Pro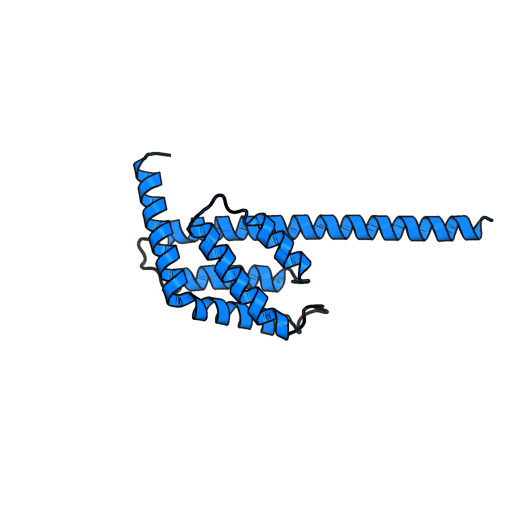tein AF-A0A957EN16-F1 (afdb_monomer)

Sequence (156 aa):
MSDLELASNDELRTHLTQLLEANRTELASRYQQVLRETLFSRRTTIRPSMLRGIAADEVNALGNFLQQPQVNASERGVQLHQTGLSEQPLLRMGQVTRQFFVTHLNNGHVAGAMEMIDTYQEGVVLGFIQSLEKAVFIEQERTRQAFERVINRDKS

Nearest PDB structures (foldseek):
  2bnl-assembly3_F  TM=6.969E-01  e=6.662E-02  Bacillus subtilis
  2bnl-assembly2_C  TM=7.339E-01  e=9.877E-02  Bacillus subtilis
  2bnl-assembly1_B  TM=7.265E-01  e=9.877E-02  Bacillus subtilis
  1v75-assembly1_A  TM=6.989E-01  e=1.394E-01  Aldabrachelys gigantea
  1cg5-assembly1_B  TM=5.024E-01  e=4.323E-01  Hemitrygon akajei

Secondary structure (DSSP, 8-state):
--HHHHHHHHHHHHHHHHHHHHTHHHHHHHHHHHHHHHTTTS-----GGGHHHHHHHHHHHHHHHHH-TTS-HHHHHHHHHHTT--HHHHHHHHHHHHHHHHHHS-GGGHHHHHHHHHHHHHHHHHHHHHHHHHHHHHHHHHHHHHHHHHHHHHT-

Foldseek 3Di:
DDPVVVVVLLVLLVVVLVLCVVCVVVLLVQLLVLVVVCPPVDPQPADNVCSSVLSNVVSVLLSVCSVPVVRQLLVLLLVCVVNRHDPRSLVVSLVSVLVSCVVRDDPVSNVVVNVSSVSSSVRSNNSNVVNVVVVVVVVVVVVVVVVVVVVVVVVD

Mean predicted aligned error: 6.07 Å

Solvent-accessible surface area (backbone atoms only — not comparable to full-atom values): 8407 Å² total; per-residue (Å²): 136,54,76,68,57,55,53,52,49,52,52,48,30,52,52,53,38,51,55,43,64,77,42,40,70,57,54,26,50,54,37,31,48,47,48,59,70,44,52,79,76,51,94,50,78,53,56,79,82,48,42,62,54,56,20,46,52,48,52,49,52,51,46,48,29,48,77,36,72,84,49,61,36,27,57,54,12,31,51,46,40,75,61,45,54,59,70,67,46,54,55,50,42,51,52,50,52,52,52,48,52,61,72,76,50,59,85,92,50,46,67,66,48,49,54,55,52,47,53,45,48,50,30,21,50,52,20,24,49,55,46,49,55,53,49,52,52,54,51,52,52,53,50,51,52,53,50,52,52,53,57,56,60,76,74,107

Radius of gyration: 19.8 Å; Cα contacts (8 Å, |Δi|>4): 120; chains: 1; bounding box: 49×34×63 Å

Structure (mmCIF, N/CA/C/O backbone):
data_AF-A0A957EN16-F1
#
_entry.id   AF-A0A957EN16-F1
#
loop_
_atom_site.group_PDB
_atom_site.id
_atom_site.type_symbol
_atom_site.label_atom_id
_atom_site.label_alt_id
_atom_site.label_comp_id
_atom_site.label_asym_id
_atom_site.label_entity_id
_atom_site.label_seq_id
_atom_site.pdbx_PDB_ins_code
_atom_site.Cartn_x
_atom_site.Cartn_y
_atom_site.Cartn_z
_atom_site.occupancy
_atom_site.B_iso_or_equiv
_atom_site.auth_seq_id
_atom_site.auth_comp_id
_atom_site.auth_asym_id
_atom_site.auth_atom_id
_atom_site.pdbx_PDB_model_num
ATOM 1 N N . MET A 1 1 ? -21.813 17.249 4.478 1.00 57.09 1 MET A N 1
ATOM 2 C CA . MET A 1 1 ? -21.346 16.502 5.657 1.00 57.09 1 MET A CA 1
ATOM 3 C C . MET A 1 1 ? -21.739 17.289 6.883 1.00 57.09 1 MET A C 1
ATOM 5 O O . MET A 1 1 ? -21.462 18.481 6.929 1.00 57.09 1 MET A O 1
ATOM 9 N N . SER A 1 2 ? -22.469 16.653 7.786 1.00 70.38 2 SER A N 1
ATOM 10 C CA . SER A 1 2 ? -22.909 17.225 9.063 1.00 70.38 2 SER A CA 1
ATOM 11 C C . SER A 1 2 ? -21.762 17.186 10.087 1.00 70.38 2 SER A C 1
ATOM 13 O O . SER A 1 2 ? -20.931 16.280 10.034 1.00 70.38 2 SER A O 1
ATOM 15 N N . ASP A 1 3 ? -21.724 18.119 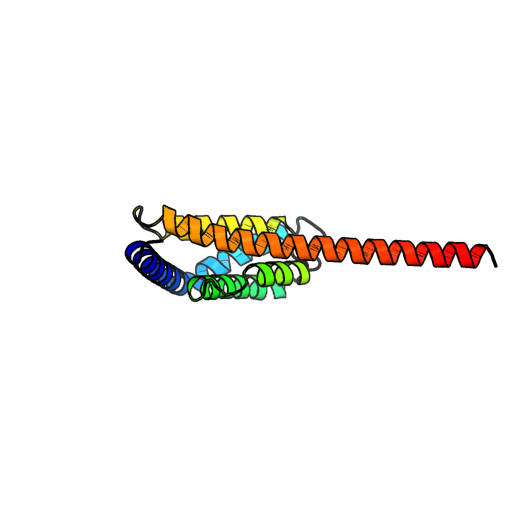11.043 1.00 59.59 3 ASP A N 1
ATOM 16 C CA . ASP A 1 3 ? -20.727 18.135 12.131 1.00 59.59 3 ASP A CA 1
ATOM 17 C C . ASP A 1 3 ? -20.720 16.826 12.953 1.00 59.59 3 ASP A C 1
ATOM 19 O O . ASP A 1 3 ? -19.685 16.418 13.477 1.00 59.59 3 ASP A O 1
ATOM 23 N N . LEU A 1 4 ? -21.854 16.112 13.003 1.00 63.25 4 LEU A N 1
ATOM 24 C CA . LEU A 1 4 ? -21.980 14.798 13.649 1.00 63.25 4 LEU A CA 1
ATOM 25 C C . LEU A 1 4 ? -21.286 13.672 12.860 1.00 63.25 4 LEU A C 1
ATOM 27 O O . LEU A 1 4 ? -20.751 12.743 13.460 1.00 63.25 4 LEU A O 1
ATOM 31 N N . GLU A 1 5 ? -21.271 13.748 11.526 1.00 63.25 5 GLU A N 1
ATOM 32 C CA . GLU A 1 5 ? -20.586 12.764 10.670 1.00 63.25 5 GLU A CA 1
ATOM 33 C C . GLU A 1 5 ? -19.064 12.941 10.730 1.00 63.25 5 GLU A C 1
ATOM 35 O O . GLU A 1 5 ? -18.317 11.964 10.693 1.00 63.25 5 GLU A O 1
ATOM 40 N N . LEU A 1 6 ? -18.596 14.188 10.853 1.00 63.03 6 LEU A N 1
ATOM 41 C CA . LEU A 1 6 ? -17.176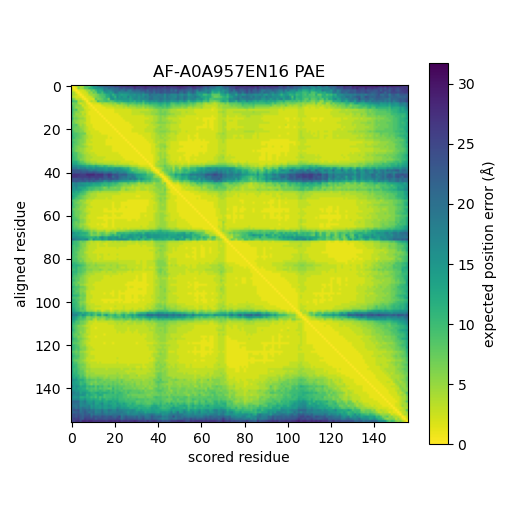 14.503 11.020 1.00 63.03 6 LEU A CA 1
ATOM 42 C C . LEU A 1 6 ? -16.645 13.986 12.364 1.00 63.03 6 LEU A C 1
ATOM 44 O O . LEU A 1 6 ? -15.632 13.291 12.384 1.00 63.03 6 LEU A O 1
ATOM 48 N N . ALA A 1 7 ? -17.370 14.234 13.460 1.00 65.88 7 ALA A N 1
ATOM 49 C CA . ALA A 1 7 ? -16.997 13.744 14.787 1.00 65.88 7 ALA A CA 1
ATOM 50 C C . ALA A 1 7 ? -16.948 12.204 14.856 1.00 65.88 7 ALA A C 1
ATOM 52 O O . ALA A 1 7 ? -15.998 11.635 15.390 1.00 65.88 7 ALA A O 1
ATOM 53 N N . SER A 1 8 ? -17.924 11.521 14.246 1.00 79.12 8 SER A N 1
ATOM 54 C CA . SER A 1 8 ? -17.950 10.053 14.191 1.00 79.12 8 SER A CA 1
ATOM 55 C C . SER A 1 8 ? -16.776 9.471 13.388 1.00 79.12 8 SER A C 1
ATOM 57 O O . SER A 1 8 ? -16.214 8.439 13.762 1.00 79.12 8 SER A O 1
ATOM 59 N N . ASN A 1 9 ? -16.354 10.152 12.318 1.00 83.25 9 ASN A N 1
ATOM 60 C CA . ASN A 1 9 ? -15.198 9.739 11.526 1.00 83.25 9 ASN A CA 1
ATOM 61 C C . ASN A 1 9 ? -13.868 9.934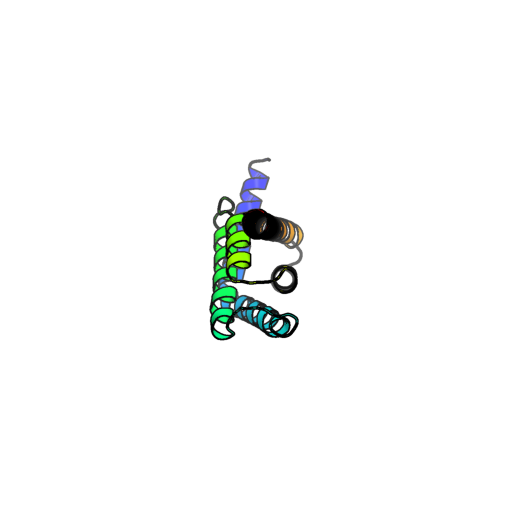 12.266 1.00 83.25 9 ASN A C 1
ATOM 63 O O . ASN A 1 9 ? -12.987 9.083 12.150 1.00 83.25 9 ASN A O 1
ATOM 67 N N . ASP A 1 10 ? -13.713 11.004 13.043 1.00 86.75 10 ASP A N 1
ATOM 68 C CA . ASP A 1 10 ? -12.499 11.237 13.836 1.00 86.75 10 ASP A CA 1
ATOM 69 C C . ASP A 1 10 ? -12.361 10.234 14.993 1.00 86.75 10 ASP A C 1
ATOM 71 O O . ASP A 1 10 ? -11.266 9.715 15.251 1.00 86.75 10 ASP A O 1
ATOM 75 N N . GLU A 1 11 ? -13.471 9.878 15.646 1.00 89.56 11 GLU A N 1
ATOM 76 C CA . GLU A 1 11 ? -13.505 8.805 16.648 1.00 89.56 11 GLU A CA 1
ATOM 77 C C . GLU A 1 11 ? -13.125 7.453 16.032 1.00 89.56 11 GLU A C 1
ATOM 79 O O . GLU A 1 11 ? -12.274 6.733 16.568 1.00 89.56 11 GLU A O 1
ATOM 84 N N . LEU A 1 12 ? -13.689 7.135 14.863 1.00 91.25 12 LEU A N 1
ATOM 85 C CA . LEU A 1 12 ? -13.367 5.914 14.135 1.00 91.25 12 LEU A CA 1
ATOM 86 C C . LEU A 1 12 ? -11.887 5.873 13.731 1.00 91.25 12 LEU A C 1
ATOM 88 O O . LEU A 1 12 ? -11.217 4.872 13.976 1.00 91.25 12 LEU A O 1
ATOM 92 N N . ARG A 1 13 ? -11.333 6.960 13.183 1.00 91.81 13 ARG A N 1
ATOM 93 C CA . ARG A 1 13 ? -9.901 7.066 12.843 1.00 91.81 13 ARG A CA 1
ATOM 94 C C . ARG A 1 13 ? -9.006 6.842 14.049 1.00 91.81 13 ARG A C 1
ATOM 96 O O . ARG A 1 13 ? -8.015 6.113 13.956 1.00 91.81 13 ARG A O 1
ATOM 103 N N . THR A 1 14 ? -9.365 7.438 15.181 1.00 93.06 14 THR A N 1
ATOM 104 C CA . THR A 1 14 ? -8.633 7.269 16.439 1.00 93.06 14 THR A CA 1
ATOM 105 C C . THR A 1 14 ? -8.646 5.805 16.870 1.00 93.06 14 THR A C 1
ATOM 107 O O . THR A 1 14 ? -7.593 5.244 17.178 1.00 93.06 14 THR A O 1
ATOM 110 N N . HIS A 1 15 ? -9.809 5.153 16.808 1.00 93.56 15 HIS A N 1
ATOM 111 C CA . HIS A 1 15 ? -9.946 3.737 17.131 1.00 93.56 15 HIS A CA 1
ATOM 112 C C . HIS A 1 15 ? -9.109 2.842 16.201 1.00 93.56 15 HIS A C 1
ATOM 114 O O . HIS A 1 15 ? -8.363 1.984 16.675 1.00 93.56 15 HIS A O 1
ATOM 120 N N . LEU A 1 16 ? -9.167 3.078 14.886 1.00 94.81 16 LEU A N 1
ATOM 121 C CA . LEU A 1 16 ? -8.385 2.329 13.897 1.00 94.81 16 LEU A CA 1
ATOM 122 C C . LEU A 1 16 ? -6.880 2.524 14.088 1.00 94.81 16 LEU A C 1
ATOM 124 O O . LEU A 1 16 ? -6.123 1.562 13.979 1.00 94.81 16 LEU A O 1
ATOM 128 N N . THR A 1 17 ? -6.450 3.742 14.418 1.00 95.19 17 THR A N 1
ATOM 129 C CA . THR A 1 17 ? -5.043 4.055 14.700 1.00 95.19 17 THR A CA 1
ATOM 130 C C . THR A 1 17 ? -4.551 3.302 15.934 1.00 95.19 17 THR A C 1
ATOM 132 O O . THR A 1 17 ? -3.496 2.675 15.892 1.00 95.19 17 THR A O 1
ATOM 135 N N . GLN A 1 18 ? -5.322 3.303 17.025 1.00 95.06 18 GLN A N 1
ATOM 136 C CA . GLN A 1 18 ? -4.969 2.569 18.246 1.00 95.06 18 GLN A CA 1
ATOM 137 C C . GLN A 1 18 ? -4.892 1.059 18.001 1.00 95.06 18 GLN A C 1
ATOM 139 O O . GLN A 1 18 ? -3.953 0.403 18.451 1.00 95.06 18 GLN A O 1
ATOM 144 N N . LEU A 1 19 ? -5.857 0.514 17.259 1.00 95.25 19 LEU A N 1
ATOM 145 C CA . LEU A 1 19 ? -5.895 -0.897 16.887 1.00 95.25 19 LEU A CA 1
ATOM 146 C C . LEU A 1 19 ? -4.700 -1.283 16.007 1.00 95.25 19 LEU A C 1
ATOM 148 O O . LEU A 1 19 ? -4.099 -2.340 16.220 1.00 95.25 19 LEU A O 1
ATOM 152 N N . LEU A 1 20 ? -4.335 -0.421 15.054 1.00 96.50 20 LEU A N 1
ATOM 153 C CA . LEU A 1 20 ? -3.162 -0.602 14.208 1.00 96.50 20 LEU A CA 1
ATOM 154 C C . LEU A 1 20 ? -1.874 -0.596 15.031 1.00 96.50 20 LEU A C 1
ATOM 156 O O . LEU A 1 20 ? -1.065 -1.501 14.867 1.00 96.50 20 LEU A O 1
ATOM 160 N N . GLU A 1 21 ? -1.686 0.375 15.927 1.00 96.44 21 GLU A N 1
ATOM 161 C CA . GLU A 1 21 ? -0.477 0.454 16.756 1.00 96.44 21 GLU A CA 1
ATOM 162 C C . GLU A 1 21 ? -0.361 -0.736 17.716 1.00 96.44 21 GLU A C 1
ATOM 164 O O . GLU A 1 21 ? 0.716 -1.322 17.844 1.00 96.44 21 GLU A O 1
ATOM 169 N N . ALA A 1 22 ? -1.471 -1.168 18.322 1.00 96.94 22 ALA A N 1
ATOM 170 C CA . ALA A 1 22 ? -1.492 -2.327 19.213 1.00 96.94 22 ALA A CA 1
ATOM 171 C C . ALA A 1 22 ? -1.100 -3.637 18.503 1.00 96.94 22 ALA A C 1
ATOM 173 O O . ALA A 1 22 ? -0.496 -4.513 19.120 1.00 96.94 22 ALA A O 1
ATOM 174 N N . ASN A 1 23 ? -1.405 -3.768 17.207 1.00 96.94 23 ASN A N 1
ATOM 175 C CA . ASN A 1 23 ? -1.168 -4.989 16.427 1.00 96.94 23 ASN A CA 1
ATOM 176 C C . ASN A 1 23 ? -0.212 -4.754 15.239 1.00 96.94 23 ASN A C 1
ATOM 178 O O . ASN A 1 23 ? -0.190 -5.507 14.262 1.00 96.94 23 ASN A O 1
ATOM 182 N N . ARG A 1 24 ? 0.625 -3.715 15.321 1.00 96.62 24 ARG A N 1
ATOM 183 C CA . ARG A 1 24 ? 1.505 -3.254 14.236 1.00 96.62 24 ARG A CA 1
ATOM 184 C C . ARG A 1 24 ? 2.434 -4.343 13.716 1.00 96.62 24 ARG A C 1
ATOM 186 O O . ARG A 1 24 ? 2.574 -4.541 12.509 1.00 96.62 24 ARG A O 1
ATOM 193 N N . THR A 1 25 ? 3.061 -5.067 14.640 1.00 97.00 25 THR A N 1
ATOM 194 C CA . THR A 1 25 ? 3.993 -6.160 14.332 1.00 97.00 25 THR A CA 1
ATOM 195 C C . THR A 1 25 ? 3.299 -7.305 13.603 1.00 97.00 25 THR A C 1
ATOM 197 O O . THR A 1 25 ? 3.897 -7.936 12.729 1.00 97.00 25 THR A O 1
ATOM 200 N N . GLU A 1 26 ? 2.035 -7.566 13.932 1.00 97.69 26 GLU A N 1
ATOM 201 C CA . GLU A 1 26 ? 1.245 -8.599 13.276 1.00 97.69 26 GLU A CA 1
ATOM 202 C C . GLU A 1 26 ? 0.974 -8.227 11.817 1.00 97.69 26 GLU A C 1
ATOM 204 O O . GLU A 1 26 ? 1.288 -9.011 10.917 1.00 97.69 26 GLU A O 1
ATOM 209 N N . LEU A 1 27 ? 0.468 -7.016 11.561 1.00 98.00 27 LEU A N 1
ATOM 210 C CA . LEU A 1 27 ? 0.192 -6.566 10.197 1.00 98.00 27 LEU A CA 1
ATOM 211 C C . LEU A 1 27 ? 1.469 -6.517 9.346 1.00 98.00 27 LEU A C 1
ATOM 213 O O . LEU A 1 27 ? 1.481 -7.025 8.224 1.00 98.00 27 LEU A O 1
ATOM 217 N N . ALA A 1 28 ? 2.571 -6.003 9.903 1.00 97.88 28 ALA A N 1
ATOM 218 C CA . ALA A 1 28 ? 3.867 -5.994 9.225 1.00 97.88 28 ALA A CA 1
ATOM 219 C C . ALA A 1 28 ? 4.344 -7.416 8.877 1.00 97.88 28 ALA A C 1
ATOM 221 O O . ALA A 1 28 ? 4.862 -7.652 7.784 1.00 97.88 28 ALA A O 1
ATOM 222 N N . SER A 1 29 ? 4.131 -8.386 9.770 1.00 97.44 29 SER A N 1
ATOM 223 C CA . SER A 1 29 ? 4.485 -9.789 9.521 1.00 97.44 29 SER A CA 1
ATOM 224 C C . SER A 1 29 ? 3.642 -10.398 8.399 1.00 97.44 29 SER A C 1
ATOM 226 O O . SER A 1 29 ? 4.186 -11.075 7.522 1.00 97.44 29 SER A O 1
ATOM 228 N N . ARG A 1 30 ? 2.334 -10.106 8.368 1.00 97.56 30 ARG A N 1
ATOM 229 C CA . ARG A 1 30 ? 1.429 -10.551 7.295 1.00 97.56 30 ARG A CA 1
ATOM 230 C C . ARG A 1 30 ? 1.821 -9.945 5.940 1.00 97.56 30 ARG A C 1
ATOM 232 O O . ARG A 1 30 ? 1.895 -10.671 4.950 1.00 97.56 30 ARG A O 1
ATOM 239 N N . TYR A 1 31 ? 2.162 -8.655 5.885 1.00 97.44 31 TYR A N 1
ATOM 240 C CA . TYR A 1 31 ? 2.699 -8.036 4.664 1.00 97.44 31 TYR A CA 1
ATOM 241 C C . TYR A 1 31 ? 4.019 -8.669 4.231 1.00 97.44 31 TYR A C 1
ATOM 243 O O . TYR A 1 31 ? 4.188 -9.009 3.061 1.00 97.44 31 TYR A O 1
ATOM 251 N N . GLN A 1 32 ? 4.949 -8.886 5.163 1.00 95.31 32 GLN A N 1
ATOM 252 C CA . GLN A 1 32 ? 6.223 -9.523 4.846 1.00 95.31 32 GLN A CA 1
ATOM 253 C C . GLN A 1 32 ? 6.019 -10.928 4.260 1.00 95.31 32 GLN A C 1
ATOM 255 O O . GLN A 1 32 ? 6.744 -11.320 3.343 1.00 95.31 32 GLN A O 1
ATOM 260 N N . GLN A 1 33 ? 5.042 -11.683 4.765 1.00 94.12 33 GLN A N 1
ATOM 261 C CA . GLN A 1 33 ? 4.681 -12.985 4.213 1.00 94.12 33 GLN A CA 1
ATOM 262 C C . GLN A 1 33 ? 4.174 -12.865 2.769 1.00 94.12 33 GLN A C 1
ATOM 264 O O . GLN A 1 33 ? 4.710 -13.543 1.893 1.00 94.12 33 GLN A O 1
ATOM 269 N N . VAL A 1 34 ? 3.234 -11.954 2.491 1.00 93.81 34 VAL A N 1
ATOM 270 C CA . VAL A 1 34 ? 2.738 -11.696 1.124 1.00 93.81 34 VAL A CA 1
ATOM 271 C C . VAL A 1 34 ? 3.880 -11.354 0.165 1.00 93.81 34 VAL A C 1
ATOM 273 O O . VAL A 1 34 ? 3.968 -11.897 -0.940 1.00 93.81 34 VAL A O 1
ATOM 276 N N . LEU A 1 35 ? 4.788 -10.479 0.595 1.00 92.31 35 LEU A N 1
ATOM 277 C CA . LEU A 1 35 ? 5.950 -10.077 -0.193 1.00 92.31 35 LEU A CA 1
ATOM 278 C C . LEU A 1 35 ? 6.897 -11.257 -0.469 1.00 92.31 35 LEU A C 1
ATOM 280 O O . LEU A 1 35 ? 7.421 -11.397 -1.571 1.00 92.31 35 LEU A O 1
ATOM 284 N N . ARG A 1 36 ? 7.100 -12.143 0.512 1.00 90.56 36 ARG A N 1
ATOM 285 C CA . ARG A 1 36 ? 7.937 -13.343 0.357 1.00 90.56 36 ARG A CA 1
ATOM 286 C C . ARG A 1 36 ? 7.334 -14.363 -0.599 1.00 90.56 36 ARG A C 1
ATOM 288 O O . ARG A 1 36 ? 8.061 -14.925 -1.410 1.00 90.56 36 ARG A O 1
ATOM 295 N N . GLU A 1 37 ? 6.030 -14.593 -0.518 1.00 88.88 37 GLU A N 1
ATOM 296 C CA . GLU A 1 37 ? 5.323 -15.539 -1.390 1.00 88.88 37 GLU A CA 1
ATOM 297 C C . GLU A 1 37 ? 5.328 -15.091 -2.857 1.00 88.88 37 GLU A C 1
ATOM 299 O O . GLU A 1 37 ? 5.294 -15.913 -3.770 1.00 88.88 37 GLU A O 1
ATOM 304 N N . THR A 1 38 ? 5.400 -13.782 -3.096 1.00 80.56 38 THR A N 1
ATOM 305 C CA . THR A 1 38 ? 5.349 -13.200 -4.443 1.00 80.56 38 THR A CA 1
ATOM 306 C C . THR A 1 38 ? 6.725 -12.972 -5.071 1.00 80.56 38 THR A C 1
ATOM 308 O O . THR A 1 38 ? 6.801 -12.910 -6.300 1.00 80.56 38 THR A O 1
ATOM 311 N N . LEU A 1 39 ? 7.812 -12.964 -4.282 1.00 73.31 39 LEU A N 1
ATOM 312 C CA . LEU A 1 39 ? 9.205 -12.828 -4.754 1.00 73.31 39 LEU A CA 1
ATOM 313 C C . LEU A 1 39 ? 9.615 -13.846 -5.828 1.00 73.31 39 LEU A C 1
ATOM 315 O O . LEU A 1 39 ? 10.478 -13.554 -6.650 1.00 73.31 39 LEU A O 1
ATOM 319 N N . PHE A 1 40 ? 9.037 -15.048 -5.801 1.00 66.12 40 PHE A N 1
ATOM 320 C CA . PHE A 1 40 ? 9.379 -16.120 -6.742 1.00 66.12 40 PHE A CA 1
ATOM 321 C C . PHE A 1 40 ? 8.446 -16.179 -7.953 1.00 66.12 40 PHE A C 1
ATOM 323 O O . PHE A 1 40 ? 8.691 -16.942 -8.883 1.00 66.12 40 PHE A O 1
ATOM 330 N N . SER A 1 41 ? 7.374 -15.382 -7.954 1.00 61.69 41 SER A N 1
ATOM 331 C CA . SER A 1 41 ? 6.342 -15.451 -8.991 1.00 61.69 41 SER A CA 1
ATOM 332 C C . SER A 1 41 ? 6.713 -14.697 -10.273 1.00 61.69 41 SER A C 1
ATOM 334 O O . SER A 1 41 ? 6.133 -14.972 -11.323 1.00 61.69 41 SER A O 1
ATOM 336 N N . ARG A 1 42 ? 7.695 -13.780 -10.227 1.00 54.91 42 ARG A N 1
ATOM 337 C CA . ARG A 1 42 ? 8.202 -13.004 -11.377 1.00 54.91 42 ARG A CA 1
ATOM 338 C C . ARG A 1 42 ? 9.680 -12.641 -11.185 1.00 54.91 42 ARG A C 1
ATOM 340 O O . ARG A 1 42 ? 10.222 -12.815 -10.101 1.00 54.91 42 ARG A O 1
ATOM 347 N N . ARG A 1 43 ? 10.335 -12.109 -12.229 1.00 58.84 43 ARG A N 1
ATOM 348 C CA . ARG A 1 43 ? 11.681 -11.489 -12.177 1.00 58.84 43 ARG A CA 1
ATOM 349 C C . ARG A 1 43 ? 11.671 -10.204 -11.326 1.00 58.84 43 ARG A C 1
ATOM 351 O O . ARG A 1 43 ? 11.969 -9.125 -11.822 1.00 58.84 43 ARG A O 1
ATOM 358 N N . THR A 1 44 ? 11.257 -10.292 -10.068 1.00 60.84 44 THR A N 1
ATOM 359 C CA . THR A 1 44 ? 11.272 -9.171 -9.130 1.00 60.84 44 THR A CA 1
ATOM 360 C C . THR A 1 44 ? 12.712 -8.836 -8.766 1.00 60.84 44 THR A C 1
ATOM 362 O O . THR A 1 44 ? 13.452 -9.682 -8.271 1.00 60.84 44 THR A O 1
ATOM 365 N N . THR A 1 45 ? 13.107 -7.585 -8.995 1.00 69.38 45 THR A N 1
ATOM 366 C CA . THR A 1 45 ? 14.451 -7.059 -8.694 1.00 69.38 45 THR A CA 1
ATOM 367 C C . THR A 1 45 ? 14.642 -6.759 -7.198 1.00 69.38 45 THR A C 1
ATOM 369 O O . THR A 1 45 ? 15.730 -6.371 -6.767 1.00 69.38 45 THR A O 1
ATOM 372 N N . ILE A 1 46 ? 13.593 -6.931 -6.384 1.00 80.62 46 ILE A N 1
ATOM 373 C CA . ILE A 1 46 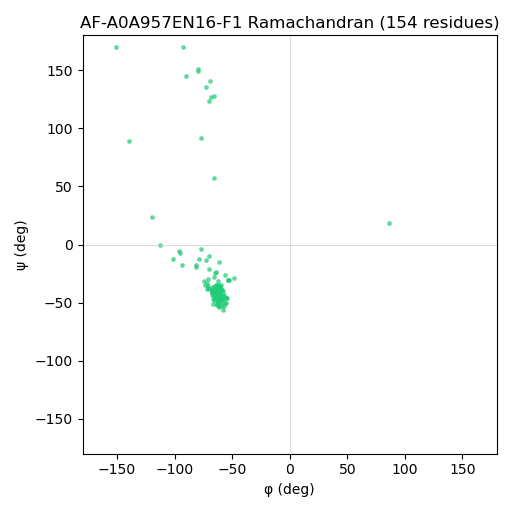? 13.624 -6.650 -4.949 1.00 80.62 46 ILE A CA 1
ATOM 374 C C . ILE A 1 46 ? 14.536 -7.646 -4.230 1.00 80.62 46 ILE A C 1
ATOM 376 O O . ILE A 1 46 ? 14.360 -8.863 -4.302 1.00 80.62 46 ILE A O 1
ATOM 380 N N . ARG A 1 47 ? 15.486 -7.119 -3.453 1.00 83.31 47 ARG A N 1
ATOM 381 C CA . ARG A 1 47 ? 16.339 -7.939 -2.587 1.00 83.31 47 ARG A CA 1
ATOM 382 C C . ARG A 1 47 ? 15.527 -8.456 -1.393 1.00 83.31 47 ARG A C 1
ATOM 384 O O . ARG A 1 47 ? 14.867 -7.651 -0.736 1.00 83.31 47 ARG A O 1
ATOM 391 N N . PRO A 1 48 ? 15.639 -9.743 -1.010 1.00 82.31 48 PRO A N 1
ATOM 392 C CA . PRO A 1 48 ? 14.915 -10.293 0.142 1.00 82.31 48 PRO A CA 1
ATOM 393 C C . PRO A 1 48 ? 15.116 -9.519 1.454 1.00 82.31 48 PRO A C 1
ATOM 395 O O . PRO A 1 48 ? 14.209 -9.461 2.284 1.00 82.31 48 PRO A O 1
ATOM 398 N N . SER A 1 49 ? 16.284 -8.893 1.636 1.00 86.62 49 SER A N 1
ATOM 399 C CA . SER A 1 49 ? 16.592 -8.052 2.798 1.00 86.62 49 SER A CA 1
ATOM 400 C C . SER A 1 49 ? 15.735 -6.785 2.888 1.00 86.62 49 SER A C 1
ATOM 402 O O . SER A 1 49 ? 15.534 -6.278 3.988 1.00 86.62 49 SER A O 1
ATOM 404 N N . MET A 1 50 ? 15.193 -6.293 1.770 1.00 89.06 50 MET A N 1
ATOM 405 C CA . MET A 1 50 ? 14.362 -5.084 1.724 1.00 89.06 50 MET A CA 1
ATOM 406 C C . MET A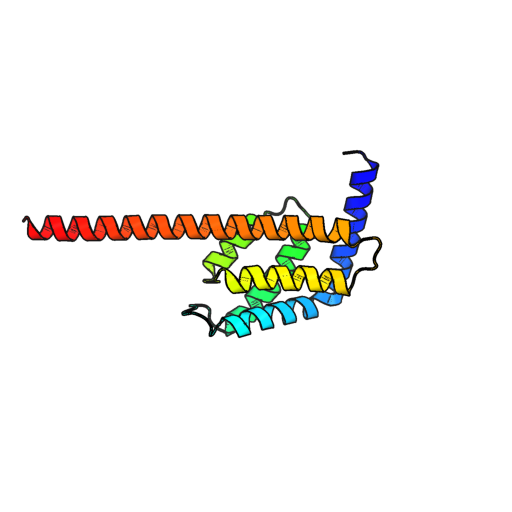 1 50 ? 12.908 -5.342 2.121 1.00 89.06 50 MET A C 1
ATOM 408 O O . MET A 1 50 ? 12.218 -4.409 2.518 1.00 89.06 50 MET A O 1
ATOM 412 N N . LEU A 1 51 ? 12.435 -6.594 2.072 1.00 91.38 51 LEU A N 1
ATOM 413 C CA . LEU A 1 51 ? 11.018 -6.904 2.302 1.00 91.38 51 LEU A CA 1
ATOM 414 C C . LEU A 1 51 ? 10.519 -6.487 3.682 1.00 91.38 51 LEU A C 1
ATOM 416 O O . LEU A 1 51 ? 9.386 -6.037 3.818 1.00 91.38 51 LEU A O 1
ATOM 420 N N . ARG A 1 52 ? 11.365 -6.635 4.706 1.00 93.44 52 ARG A N 1
ATOM 421 C CA . ARG A 1 52 ? 11.023 -6.208 6.066 1.00 93.44 52 ARG A CA 1
ATOM 422 C C . ARG A 1 52 ? 10.826 -4.691 6.133 1.00 93.44 52 ARG A C 1
ATOM 424 O O . ARG A 1 52 ? 9.902 -4.245 6.801 1.00 93.44 52 ARG A O 1
ATOM 431 N N . GLY A 1 53 ? 11.674 -3.933 5.435 1.00 94.94 53 GLY A N 1
ATOM 432 C CA . GLY A 1 53 ? 11.552 -2.479 5.329 1.00 94.94 53 GLY A CA 1
ATOM 433 C C . GLY A 1 53 ? 10.255 -2.088 4.631 1.00 94.94 53 GLY A C 1
ATOM 434 O O . GLY A 1 53 ? 9.444 -1.393 5.222 1.00 94.94 53 GLY A O 1
ATOM 435 N N . ILE A 1 54 ? 9.990 -2.656 3.450 1.00 94.50 54 ILE A N 1
ATOM 436 C CA . ILE A 1 54 ? 8.764 -2.382 2.678 1.00 94.50 54 ILE A CA 1
ATOM 437 C C . ILE A 1 54 ? 7.504 -2.653 3.513 1.00 94.50 54 ILE A C 1
ATOM 439 O O . ILE A 1 54 ? 6.597 -1.824 3.537 1.00 94.50 54 ILE A O 1
ATOM 443 N N . ALA A 1 55 ? 7.459 -3.789 4.216 1.00 96.31 55 ALA A N 1
ATOM 444 C CA . ALA A 1 55 ? 6.335 -4.147 5.074 1.00 96.31 55 ALA A CA 1
ATOM 445 C C . ALA A 1 55 ? 6.145 -3.161 6.238 1.00 96.31 55 ALA A C 1
ATOM 447 O O . ALA A 1 55 ? 5.025 -2.727 6.489 1.00 96.31 55 ALA A O 1
ATOM 448 N N . ALA A 1 56 ? 7.223 -2.796 6.937 1.00 96.56 56 ALA A N 1
ATOM 449 C CA . ALA A 1 56 ? 7.157 -1.834 8.035 1.00 96.56 56 ALA A CA 1
ATOM 450 C C . ALA A 1 56 ? 6.736 -0.444 7.539 1.00 96.56 56 ALA A C 1
ATOM 452 O O . ALA A 1 56 ? 5.842 0.168 8.117 1.00 96.56 56 ALA A O 1
ATOM 453 N N . ASP A 1 57 ? 7.326 0.019 6.439 1.00 96.44 57 ASP A N 1
ATOM 454 C CA . ASP A 1 57 ? 7.021 1.314 5.835 1.00 96.44 57 ASP A CA 1
ATOM 455 C C . ASP A 1 57 ? 5.560 1.400 5.390 1.00 96.44 57 ASP A C 1
ATOM 457 O O . ASP A 1 57 ? 4.949 2.458 5.504 1.00 96.44 57 ASP A O 1
ATOM 461 N N . GLU A 1 58 ? 4.976 0.291 4.927 1.00 97.19 58 GLU A N 1
ATOM 462 C CA . GLU A 1 58 ? 3.561 0.264 4.562 1.00 97.19 58 GLU A CA 1
ATOM 463 C C . GLU A 1 58 ? 2.650 0.418 5.776 1.00 97.19 58 GLU A C 1
ATOM 465 O O . GLU A 1 58 ? 1.687 1.180 5.734 1.00 97.19 58 GLU A O 1
ATOM 470 N N . VAL A 1 59 ? 2.953 -0.277 6.874 1.00 97.62 59 VAL A N 1
ATOM 471 C CA . VAL A 1 59 ? 2.176 -0.114 8.108 1.00 97.62 59 VAL A CA 1
ATOM 472 C C . VAL A 1 59 ? 2.272 1.325 8.619 1.00 97.62 59 VAL A C 1
ATOM 474 O O . VAL A 1 59 ? 1.270 1.890 9.050 1.00 97.62 59 VAL A O 1
ATOM 477 N N . ASN A 1 60 ? 3.448 1.946 8.501 1.00 95.88 60 ASN A N 1
ATOM 478 C CA . ASN A 1 60 ? 3.655 3.344 8.878 1.00 95.88 60 ASN A CA 1
ATOM 479 C C . ASN A 1 60 ? 2.842 4.294 7.993 1.00 95.88 60 ASN A C 1
ATOM 481 O O . ASN A 1 60 ? 2.203 5.207 8.504 1.00 95.88 60 ASN A O 1
ATOM 485 N N . ALA A 1 61 ? 2.856 4.079 6.674 1.00 96.12 61 ALA A N 1
ATOM 486 C CA . ALA A 1 61 ? 2.112 4.899 5.722 1.00 96.12 61 ALA A CA 1
ATOM 487 C C . ALA A 1 61 ? 0.601 4.830 5.982 1.00 96.12 61 ALA A C 1
ATOM 489 O O . ALA A 1 61 ? -0.064 5.865 6.024 1.00 96.12 61 ALA A O 1
ATOM 490 N N . LEU A 1 62 ? 0.082 3.630 6.248 1.00 96.62 62 LEU A N 1
ATOM 491 C CA . LEU A 1 62 ? -1.308 3.428 6.639 1.00 96.62 62 LEU A CA 1
ATOM 492 C C . LEU A 1 62 ? -1.645 4.142 7.957 1.00 96.62 62 LEU A C 1
ATOM 494 O O . LEU A 1 62 ? -2.659 4.830 8.035 1.00 96.62 62 LEU A O 1
ATOM 498 N N . GLY A 1 63 ? -0.798 4.021 8.983 1.00 95.38 63 GLY A N 1
ATOM 499 C CA . GLY A 1 63 ? -0.998 4.717 10.258 1.00 95.38 63 GLY A CA 1
ATOM 500 C C . GLY A 1 63 ? -1.009 6.237 10.102 1.00 95.38 63 GLY A C 1
ATOM 501 O O . GLY A 1 63 ? -1.904 6.906 10.618 1.00 95.38 63 GLY A O 1
ATOM 502 N N . ASN A 1 64 ? -0.081 6.776 9.309 1.00 94.38 64 ASN A N 1
ATOM 503 C CA . ASN A 1 64 ? -0.032 8.202 8.992 1.00 94.38 64 ASN A CA 1
ATOM 504 C C . ASN A 1 64 ? -1.299 8.663 8.260 1.00 94.38 64 ASN A C 1
ATOM 506 O O . ASN A 1 64 ? -1.832 9.719 8.584 1.00 94.38 64 ASN A O 1
ATOM 510 N N . PHE A 1 65 ? -1.814 7.872 7.315 1.00 94.75 65 PHE A N 1
ATOM 511 C CA . PHE A 1 65 ? -3.064 8.181 6.618 1.00 94.75 65 PHE A CA 1
ATOM 512 C C . PHE A 1 65 ? -4.282 8.175 7.555 1.00 94.75 65 PHE A C 1
ATOM 514 O O . PHE A 1 65 ? -5.166 9.026 7.438 1.00 94.75 65 PHE A O 1
ATOM 521 N N . LEU A 1 66 ? -4.342 7.234 8.502 1.00 93.56 66 LEU A N 1
ATOM 522 C CA . LEU A 1 66 ? -5.431 7.182 9.480 1.00 93.56 66 LEU A CA 1
ATOM 523 C C . LEU A 1 66 ? -5.426 8.414 10.394 1.00 93.56 66 LEU A C 1
ATOM 525 O O . LEU A 1 66 ? -6.492 8.981 10.635 1.00 93.56 66 LEU A O 1
ATOM 529 N N . GLN A 1 67 ? -4.242 8.863 10.824 1.00 91.19 67 GLN A N 1
ATOM 530 C CA . GLN A 1 67 ? -4.064 10.075 11.634 1.00 91.19 67 GLN A CA 1
ATOM 531 C C . GLN A 1 67 ? -4.303 11.365 10.842 1.00 91.19 67 GLN A C 1
ATOM 533 O O . GLN A 1 67 ? -4.835 12.336 11.373 1.00 91.19 67 GLN A O 1
ATOM 538 N N . GLN A 1 68 ? -3.871 11.395 9.583 1.00 88.00 68 GLN A N 1
ATOM 539 C CA . GLN A 1 68 ? -3.892 12.572 8.724 1.00 88.00 68 GLN A CA 1
ATOM 540 C C . GLN A 1 68 ? -4.313 12.152 7.307 1.00 88.00 68 GLN A C 1
ATOM 542 O O . GLN A 1 68 ? -3.457 11.880 6.468 1.00 88.00 68 GLN A O 1
ATOM 547 N N . PRO A 1 69 ? -5.619 12.136 6.984 1.00 74.75 69 PRO A N 1
ATOM 548 C CA . PRO A 1 69 ? -6.109 11.713 5.663 1.00 74.75 69 PRO A CA 1
ATOM 549 C C . PRO A 1 69 ? -5.617 12.564 4.487 1.00 74.75 69 PRO A C 1
ATOM 551 O O . PRO A 1 69 ? -5.732 12.150 3.340 1.00 74.75 69 PRO A O 1
ATOM 554 N N . GLN A 1 70 ? -5.066 13.748 4.765 1.00 71.75 70 GLN A N 1
ATOM 555 C CA . GLN A 1 70 ? -4.411 14.602 3.771 1.00 71.75 70 GLN A CA 1
ATOM 556 C C . GLN A 1 70 ? -3.044 14.041 3.326 1.00 71.75 70 GLN A C 1
ATOM 558 O O . GLN A 1 70 ? -2.478 14.509 2.338 1.00 71.75 70 GLN A O 1
ATOM 563 N N . VAL A 1 71 ? -2.487 13.058 4.049 1.00 74.44 71 VAL A N 1
ATOM 564 C CA . VAL A 1 71 ? -1.250 12.367 3.668 1.00 74.44 71 VAL A CA 1
ATOM 565 C C . VAL A 1 71 ? -1.496 11.584 2.385 1.00 74.44 71 VAL A C 1
ATOM 567 O O . VAL A 1 71 ? -2.438 10.800 2.268 1.00 74.44 71 VAL A O 1
ATOM 570 N N . ASN A 1 72 ? -0.629 11.810 1.403 1.00 84.00 72 ASN A N 1
ATOM 571 C CA . ASN A 1 72 ? -0.863 11.393 0.034 1.00 84.00 72 ASN A CA 1
ATOM 572 C C . ASN A 1 72 ? -0.615 9.887 -0.156 1.00 84.00 72 ASN A C 1
ATOM 574 O O . ASN A 1 72 ? 0.493 9.459 -0.480 1.00 84.00 72 ASN A O 1
ATOM 578 N N . ALA A 1 73 ? -1.662 9.077 0.005 1.00 94.19 73 ALA A N 1
ATOM 579 C CA . ALA A 1 73 ? -1.626 7.642 -0.277 1.00 94.19 73 ALA A CA 1
ATOM 580 C C . ALA A 1 73 ? -1.106 7.330 -1.700 1.00 94.19 73 ALA A C 1
ATOM 582 O O . ALA A 1 73 ? -0.410 6.336 -1.900 1.00 94.19 73 ALA A O 1
ATOM 583 N N . SER A 1 74 ? -1.336 8.218 -2.677 1.00 95.50 74 SER A N 1
ATOM 584 C CA . SER A 1 74 ? -0.778 8.072 -4.031 1.00 95.50 74 SER A CA 1
ATOM 585 C C . SER A 1 74 ? 0.749 8.145 -4.060 1.00 95.50 74 SER A C 1
ATOM 587 O O . SER A 1 74 ? 1.398 7.334 -4.724 1.00 95.50 74 SER A O 1
ATOM 589 N N . GLU A 1 75 ? 1.366 9.019 -3.264 1.00 95.38 75 GLU A N 1
ATOM 590 C CA . GLU A 1 75 ? 2.828 9.069 -3.177 1.00 95.38 75 GLU A CA 1
ATOM 591 C C . GLU A 1 75 ? 3.403 7.742 -2.669 1.00 95.38 75 GLU A C 1
ATOM 593 O O . GLU A 1 75 ? 4.418 7.260 -3.180 1.00 95.38 75 GLU A O 1
ATOM 598 N N . ARG A 1 76 ? 2.711 7.087 -1.730 1.00 95.69 76 ARG A N 1
ATOM 599 C CA . ARG A 1 76 ? 3.102 5.752 -1.277 1.00 95.69 76 ARG A CA 1
ATOM 600 C C . ARG A 1 76 ? 3.047 4.726 -2.412 1.00 95.69 76 ARG A C 1
ATOM 602 O O . ARG A 1 76 ? 3.985 3.946 -2.569 1.00 95.69 76 ARG A O 1
ATOM 609 N N . GLY A 1 77 ? 2.007 4.768 -3.241 1.00 96.31 77 GLY A N 1
ATOM 610 C CA . GLY A 1 77 ? 1.902 3.958 -4.458 1.00 96.31 77 GLY A CA 1
ATOM 611 C C . GLY A 1 77 ? 3.089 4.124 -5.404 1.00 96.31 77 GLY A C 1
ATOM 612 O O . GLY A 1 77 ? 3.686 3.141 -5.855 1.00 96.31 77 GLY A O 1
ATOM 613 N N . VAL A 1 78 ? 3.486 5.376 -5.646 1.00 96.44 78 VAL A N 1
ATOM 614 C CA . VAL A 1 78 ? 4.658 5.717 -6.463 1.00 96.44 78 VAL A CA 1
ATOM 615 C C . VAL A 1 78 ? 5.931 5.107 -5.877 1.00 96.44 78 VAL A C 1
ATOM 617 O O . VAL A 1 78 ? 6.705 4.492 -6.615 1.00 96.44 78 VAL A O 1
ATOM 620 N N . GLN A 1 79 ? 6.140 5.250 -4.565 1.00 95.19 79 GLN A N 1
ATOM 621 C CA . GLN A 1 79 ? 7.304 4.700 -3.866 1.00 95.19 79 GLN A CA 1
ATOM 622 C C . GLN A 1 79 ? 7.354 3.174 -3.980 1.00 95.19 79 GLN A C 1
ATOM 624 O O . GLN A 1 79 ? 8.402 2.621 -4.310 1.00 95.19 79 GLN A O 1
ATOM 629 N N . LEU A 1 80 ? 6.228 2.484 -3.768 1.00 94.38 80 LEU A N 1
ATOM 630 C CA . LEU A 1 80 ? 6.152 1.026 -3.886 1.00 94.38 80 LEU A CA 1
ATOM 631 C C . LEU A 1 80 ? 6.554 0.554 -5.289 1.00 94.38 80 LEU A C 1
ATOM 633 O O . LEU A 1 80 ? 7.391 -0.343 -5.401 1.00 94.38 80 LEU A O 1
ATOM 637 N N . HIS A 1 81 ? 6.059 1.196 -6.352 1.00 94.06 81 HIS A N 1
ATOM 638 C CA . HIS A 1 81 ? 6.495 0.892 -7.720 1.00 94.06 81 HIS A CA 1
ATOM 639 C C . HIS A 1 81 ? 8.009 1.095 -7.897 1.00 94.06 81 HIS A C 1
ATOM 641 O O . HIS A 1 81 ? 8.700 0.221 -8.419 1.00 94.06 81 HIS A O 1
ATOM 647 N N . GLN A 1 82 ? 8.556 2.203 -7.388 1.00 92.06 82 GLN A N 1
ATOM 648 C CA . GLN A 1 82 ? 9.989 2.508 -7.478 1.00 92.06 82 GLN A CA 1
ATOM 649 C C . GLN A 1 82 ? 10.880 1.504 -6.732 1.00 92.06 82 GLN A C 1
ATOM 651 O O . GLN A 1 82 ? 12.039 1.329 -7.108 1.00 92.06 82 GLN A O 1
ATOM 656 N N . THR A 1 83 ? 10.358 0.795 -5.723 1.00 90.62 83 THR A N 1
ATOM 657 C CA . THR A 1 83 ? 11.094 -0.317 -5.092 1.00 90.62 83 THR A CA 1
ATOM 658 C C . THR A 1 83 ? 11.229 -1.550 -5.995 1.00 90.62 83 THR A C 1
ATOM 660 O O . THR A 1 83 ? 11.993 -2.457 -5.672 1.00 90.62 83 THR A O 1
ATOM 663 N N . GLY A 1 84 ? 10.522 -1.592 -7.129 1.00 88.88 84 GLY A N 1
ATOM 664 C CA . GLY A 1 84 ? 10.432 -2.754 -8.014 1.00 88.88 84 GLY A CA 1
ATOM 665 C C . GLY A 1 84 ? 9.336 -3.738 -7.603 1.00 88.88 84 GLY A C 1
ATOM 666 O O . GLY A 1 84 ? 9.391 -4.910 -7.990 1.00 88.88 84 GLY A O 1
ATOM 667 N N . LEU A 1 85 ? 8.373 -3.291 -6.789 1.00 89.88 85 LEU A N 1
ATOM 668 C CA . LEU A 1 85 ? 7.209 -4.089 -6.425 1.00 89.88 85 LEU A CA 1
ATOM 669 C C . LEU A 1 85 ? 6.305 -4.260 -7.648 1.00 89.88 85 LEU A C 1
ATOM 671 O O . LEU A 1 85 ? 6.131 -3.327 -8.423 1.00 89.88 85 LEU A O 1
ATOM 675 N N . SER A 1 86 ? 5.734 -5.451 -7.815 1.00 89.31 86 SER A N 1
ATOM 676 C CA . SER A 1 86 ? 4.727 -5.712 -8.850 1.00 89.31 86 SER A CA 1
ATOM 677 C C . SER A 1 86 ? 3.308 -5.506 -8.314 1.00 89.31 86 SER A C 1
ATOM 679 O O . SER A 1 86 ? 3.083 -5.374 -7.111 1.00 89.31 86 SER A O 1
ATOM 681 N N . GLU A 1 87 ? 2.328 -5.520 -9.209 1.00 91.12 87 GLU A N 1
ATOM 682 C CA . GLU A 1 87 ? 0.918 -5.271 -8.907 1.00 91.12 87 GLU A CA 1
ATOM 683 C C . GLU A 1 87 ? 0.334 -6.337 -7.969 1.00 91.12 87 GLU A C 1
ATOM 685 O O . GLU A 1 87 ? -0.460 -6.046 -7.079 1.00 91.12 87 GLU A O 1
ATOM 690 N N . GLN A 1 88 ? 0.735 -7.599 -8.142 1.00 91.44 88 GLN A N 1
ATOM 691 C CA . GLN A 1 88 ? 0.179 -8.718 -7.381 1.00 91.44 88 GLN A CA 1
ATOM 692 C C . GLN A 1 88 ? 0.412 -8.609 -5.859 1.00 91.44 88 GLN A C 1
ATOM 694 O O . GLN A 1 88 ? -0.566 -8.727 -5.114 1.00 91.44 88 GLN A O 1
ATOM 699 N N . PRO A 1 89 ? 1.647 -8.413 -5.350 1.00 92.25 89 PRO A N 1
ATOM 700 C CA . PRO A 1 89 ? 1.858 -8.182 -3.924 1.00 92.25 89 PRO A CA 1
ATOM 701 C C . PRO A 1 89 ? 1.151 -6.933 -3.410 1.00 92.25 89 PRO A C 1
ATOM 703 O O . PRO A 1 89 ? 0.616 -6.990 -2.308 1.00 92.25 89 PRO A O 1
ATOM 706 N N . LEU A 1 90 ? 1.087 -5.854 -4.198 1.00 94.56 90 LEU A N 1
ATOM 707 C CA . LEU A 1 90 ? 0.350 -4.646 -3.823 1.00 94.56 90 LEU A CA 1
ATOM 708 C C . LEU A 1 90 ? -1.129 -4.962 -3.538 1.00 94.56 90 LEU A C 1
ATOM 710 O O . LEU A 1 90 ? -1.632 -4.678 -2.452 1.00 94.56 90 LEU A O 1
ATOM 714 N N . LEU A 1 91 ? -1.811 -5.626 -4.474 1.00 94.81 91 LEU A N 1
ATOM 715 C CA . LEU A 1 91 ? -3.225 -5.988 -4.318 1.00 94.81 91 LEU A CA 1
ATOM 716 C C . LEU A 1 91 ? -3.453 -6.956 -3.148 1.00 94.81 91 LEU A C 1
ATOM 718 O O . LEU A 1 91 ? -4.421 -6.819 -2.394 1.00 94.81 91 LEU A O 1
ATOM 722 N N . ARG A 1 92 ? -2.547 -7.925 -2.963 1.00 95.31 92 ARG A N 1
ATOM 723 C CA . ARG A 1 92 ? -2.607 -8.863 -1.831 1.00 95.31 92 ARG A CA 1
ATOM 724 C C . ARG A 1 92 ? -2.382 -8.173 -0.490 1.00 95.31 92 ARG A C 1
ATOM 726 O O . ARG A 1 92 ? -3.027 -8.554 0.483 1.00 95.31 92 ARG A O 1
ATOM 733 N N . MET A 1 93 ? -1.508 -7.171 -0.425 1.00 96.12 93 MET A N 1
ATOM 734 C CA . MET A 1 93 ? -1.330 -6.366 0.782 1.00 96.12 93 MET A CA 1
ATOM 735 C C . MET A 1 93 ? -2.636 -5.657 1.139 1.00 96.12 93 MET A C 1
ATOM 737 O O . MET A 1 93 ? -3.087 -5.814 2.266 1.00 96.12 93 MET A O 1
ATOM 741 N N . GLY A 1 94 ? -3.328 -5.033 0.179 1.00 96.06 94 GLY A N 1
ATOM 742 C CA . GLY A 1 94 ? -4.647 -4.436 0.427 1.00 96.06 94 GLY A CA 1
ATOM 743 C C . GLY A 1 94 ? -5.702 -5.431 0.930 1.00 96.06 94 GLY A C 1
ATOM 744 O O . GLY A 1 94 ? -6.477 -5.123 1.837 1.00 96.06 94 GLY A O 1
ATOM 745 N N . GLN A 1 95 ? -5.710 -6.661 0.403 1.00 96.31 95 GLN A N 1
ATOM 746 C CA . GLN A 1 95 ? -6.568 -7.733 0.925 1.00 96.31 95 GLN A CA 1
ATOM 747 C C . GLN A 1 95 ? -6.221 -8.091 2.379 1.00 96.31 95 GLN A C 1
ATOM 749 O O . GLN A 1 95 ? -7.123 -8.243 3.204 1.00 96.31 95 GLN A O 1
ATOM 754 N N . VAL A 1 96 ? -4.931 -8.209 2.702 1.00 97.19 96 VAL A N 1
ATOM 755 C CA . VAL A 1 96 ? -4.457 -8.467 4.069 1.00 97.19 96 VAL A CA 1
ATOM 756 C C . VAL A 1 96 ? -4.858 -7.340 5.017 1.00 97.19 96 VAL A C 1
ATOM 758 O O . VAL A 1 96 ? -5.282 -7.638 6.132 1.00 97.19 96 VAL A O 1
ATOM 761 N N . THR A 1 97 ? -4.799 -6.080 4.579 1.00 97.62 97 THR A N 1
ATOM 762 C CA . THR A 1 97 ? -5.249 -4.916 5.357 1.00 97.62 97 THR A CA 1
ATOM 763 C C . THR A 1 97 ? -6.718 -5.040 5.733 1.00 97.62 97 THR A C 1
ATOM 765 O O . THR A 1 97 ? -7.062 -4.978 6.912 1.00 97.62 97 THR A O 1
ATOM 768 N N . ARG A 1 98 ? -7.593 -5.281 4.747 1.00 96.25 98 ARG A N 1
ATOM 769 C CA . ARG A 1 98 ? -9.031 -5.461 4.993 1.00 96.25 98 ARG A CA 1
ATOM 770 C C . ARG A 1 98 ? -9.294 -6.625 5.942 1.00 96.25 98 ARG A C 1
ATOM 772 O O . ARG A 1 98 ? -10.010 -6.460 6.925 1.00 96.25 98 ARG A O 1
ATOM 779 N N . GLN A 1 99 ? -8.665 -7.776 5.698 1.00 96.12 99 GLN A N 1
ATOM 780 C CA . GLN A 1 99 ? -8.829 -8.951 6.554 1.00 96.12 99 GLN A CA 1
ATOM 781 C C . GLN A 1 99 ? -8.375 -8.680 7.990 1.00 96.12 99 GLN A C 1
ATOM 783 O O . GLN A 1 99 ? -9.027 -9.130 8.930 1.00 96.12 99 GLN A O 1
ATOM 788 N N . PHE A 1 100 ? -7.269 -7.959 8.169 1.00 96.94 100 PHE A N 1
ATOM 789 C CA . PHE A 1 100 ? -6.777 -7.552 9.478 1.00 96.94 100 PHE A CA 1
ATOM 790 C C . PHE A 1 100 ? -7.835 -6.724 10.219 1.00 96.94 100 PHE A C 1
ATOM 792 O O . PHE A 1 100 ? -8.296 -7.151 11.275 1.00 96.94 100 PHE A O 1
ATOM 799 N N . PHE A 1 101 ? -8.323 -5.625 9.641 1.00 95.31 101 PHE A N 1
ATOM 800 C CA . PHE A 1 101 ? -9.325 -4.793 10.316 1.00 95.31 101 PHE A CA 1
ATOM 801 C C . PHE A 1 101 ? -10.640 -5.533 10.573 1.00 95.31 101 PHE A C 1
ATOM 803 O O . PHE A 1 101 ? -11.168 -5.441 11.674 1.00 95.31 101 PHE A O 1
ATOM 810 N N . VAL A 1 102 ? -11.132 -6.337 9.626 1.00 94.12 102 VAL A N 1
ATOM 811 C CA . VAL A 1 102 ? -12.337 -7.163 9.836 1.00 94.12 102 VAL A CA 1
ATOM 812 C C . VAL A 1 102 ? -12.166 -8.146 10.999 1.00 94.12 102 VAL A C 1
ATOM 814 O O . VAL A 1 102 ? -13.121 -8.413 11.717 1.00 94.12 102 VAL A O 1
ATOM 817 N N . THR A 1 103 ? -10.958 -8.677 11.208 1.00 93.69 103 THR A N 1
ATOM 818 C CA . THR A 1 103 ? -10.692 -9.648 12.283 1.00 93.69 103 THR A CA 1
ATOM 819 C C . THR A 1 103 ? -10.651 -8.990 13.665 1.00 93.69 103 THR A C 1
ATOM 821 O O . THR A 1 103 ? -11.009 -9.628 14.651 1.00 93.69 103 THR A O 1
ATOM 824 N N . HIS A 1 104 ? -10.209 -7.733 13.751 1.00 92.75 104 HIS A N 1
ATOM 825 C CA . HIS A 1 104 ? -10.018 -7.039 15.029 1.00 92.75 104 HIS A CA 1
ATOM 826 C C . HIS A 1 104 ? -11.145 -6.056 15.383 1.00 92.75 104 HIS A C 1
ATOM 828 O O . HIS A 1 104 ? -11.202 -5.589 16.520 1.00 92.75 104 HIS A O 1
ATOM 834 N N . LEU A 1 105 ? -12.033 -5.726 14.443 1.00 91.25 105 LEU A N 1
ATOM 835 C CA . LEU A 1 105 ? -13.161 -4.829 14.679 1.00 91.25 105 LEU A CA 1
ATOM 836 C C . LEU A 1 105 ? -14.412 -5.579 15.135 1.00 91.25 105 LEU A C 1
ATOM 838 O O . LEU A 1 105 ? -14.743 -6.657 14.650 1.00 91.25 105 LEU A O 1
ATOM 842 N N . ASN A 1 106 ? -15.175 -4.927 16.010 1.00 80.88 106 ASN A N 1
ATOM 843 C CA . ASN A 1 106 ? -16.538 -5.334 16.333 1.00 80.88 106 ASN A CA 1
ATOM 844 C C . ASN A 1 106 ? -17.511 -4.851 15.238 1.00 80.88 106 ASN A C 1
ATOM 846 O O . ASN A 1 106 ? -17.318 -3.777 14.663 1.00 80.88 106 ASN A O 1
ATOM 850 N N . ASN A 1 107 ? -18.596 -5.603 15.006 1.00 73.81 107 ASN A N 1
ATOM 851 C CA . ASN A 1 107 ? -19.540 -5.425 13.884 1.00 73.81 107 ASN A CA 1
ATOM 852 C C . ASN A 1 107 ? -20.047 -3.984 13.650 1.00 73.81 107 ASN A C 1
ATOM 854 O O . ASN A 1 107 ? -20.354 -3.636 12.514 1.00 73.81 107 ASN A O 1
ATOM 858 N N . GLY A 1 108 ? -20.124 -3.142 14.687 1.00 78.94 108 GLY A N 1
ATOM 859 C CA . GLY A 1 108 ? -20.649 -1.773 14.592 1.00 78.94 108 GLY A CA 1
ATOM 860 C C . GLY A 1 108 ? -19.779 -0.776 13.814 1.00 78.94 108 GLY A C 1
ATOM 861 O O . GLY A 1 108 ? -20.306 0.219 13.335 1.00 78.94 108 GLY A O 1
ATOM 862 N N . HIS A 1 109 ? -18.478 -1.039 13.647 1.00 83.94 109 HIS A N 1
ATOM 863 C CA . HIS A 1 109 ? -17.541 -0.101 13.001 1.00 83.94 109 HIS A CA 1
ATOM 864 C C . HIS A 1 109 ? -16.993 -0.596 11.657 1.00 83.94 109 HIS A C 1
ATOM 866 O O . HIS A 1 109 ? -16.205 0.097 11.016 1.00 83.94 109 HIS A O 1
ATOM 872 N N . VAL A 1 110 ? -17.395 -1.793 11.218 1.00 89.56 110 VAL A N 1
ATOM 873 C CA . VAL A 1 110 ? -16.788 -2.459 10.056 1.00 89.56 110 VAL A CA 1
ATOM 874 C C . VAL A 1 110 ? -17.004 -1.662 8.772 1.00 89.56 110 VAL A C 1
ATOM 876 O O . VAL A 1 110 ? -16.053 -1.470 8.026 1.00 89.56 110 VAL A O 1
ATOM 879 N N . ALA A 1 111 ? -18.219 -1.164 8.522 1.00 90.00 111 ALA A N 1
ATOM 880 C CA . ALA A 1 111 ? -18.535 -0.468 7.274 1.00 90.00 111 ALA A CA 1
ATOM 881 C C . ALA A 1 111 ? -17.689 0.803 7.081 1.00 90.00 111 ALA A C 1
ATOM 883 O O . ALA A 1 111 ? -16.976 0.912 6.087 1.00 90.00 111 ALA A O 1
ATOM 884 N N . GLY A 1 112 ? -17.695 1.712 8.064 1.00 90.62 112 GLY A N 1
ATOM 885 C CA . GLY A 1 112 ? -16.895 2.939 7.997 1.00 90.62 112 GLY A CA 1
ATOM 886 C C . GLY A 1 112 ? -15.391 2.659 7.970 1.00 90.62 112 GLY A C 1
ATOM 887 O O . GLY A 1 112 ? -14.639 3.339 7.277 1.00 90.62 112 GLY A O 1
ATOM 888 N N . ALA A 1 113 ? -14.936 1.616 8.675 1.00 92.06 113 ALA A N 1
ATOM 889 C CA . ALA A 1 113 ? -13.535 1.223 8.621 1.00 92.06 113 ALA A CA 1
ATOM 890 C C . ALA A 1 113 ? -13.139 0.741 7.223 1.00 92.06 113 ALA A C 1
ATOM 892 O O . ALA A 1 113 ? -12.085 1.127 6.727 1.00 92.06 113 ALA A O 1
ATOM 893 N N . MET A 1 114 ? -13.974 -0.073 6.570 1.00 94.19 114 MET A N 1
ATOM 894 C CA . MET A 1 114 ? -13.700 -0.535 5.208 1.00 94.19 114 MET A CA 1
ATOM 895 C C . MET A 1 114 ? -13.663 0.626 4.219 1.00 94.19 114 MET A C 1
ATOM 897 O O . MET A 1 114 ? -12.738 0.674 3.420 1.00 94.19 114 MET A O 1
ATOM 901 N N . GLU A 1 115 ? -14.564 1.602 4.330 1.00 92.94 115 GLU A N 1
ATOM 902 C CA . GLU A 1 115 ? -14.544 2.796 3.475 1.00 92.94 115 GLU A CA 1
ATOM 903 C C . GLU A 1 115 ? -13.237 3.599 3.619 1.00 92.94 115 GLU A C 1
ATOM 905 O O . GLU A 1 115 ? -12.606 3.967 2.624 1.00 92.94 115 GLU A O 1
ATOM 910 N N . MET A 1 116 ? -12.762 3.815 4.852 1.00 92.88 116 MET A N 1
ATOM 911 C CA . MET A 1 116 ? -11.488 4.507 5.091 1.00 92.88 116 MET A CA 1
ATOM 912 C C . MET A 1 116 ? -10.285 3.719 4.563 1.00 92.88 116 MET A C 1
ATOM 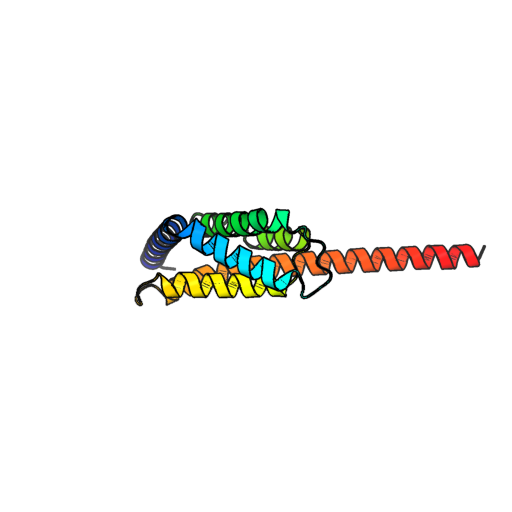914 O O . MET A 1 116 ? -9.368 4.301 3.977 1.00 92.88 116 MET A O 1
ATOM 918 N N . ILE A 1 117 ? -10.274 2.40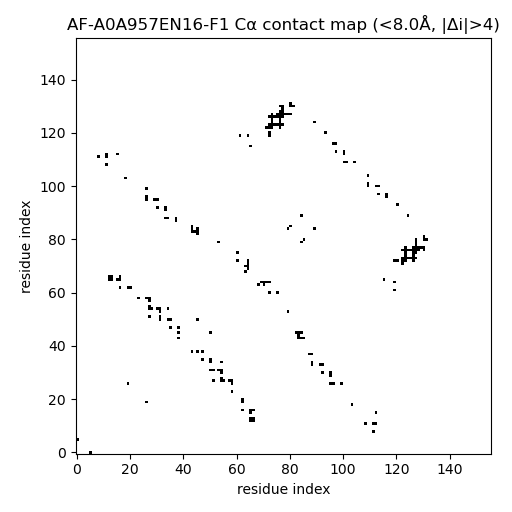1 4.768 1.00 95.12 117 ILE A N 1
ATOM 919 C CA . ILE A 1 117 ? -9.200 1.530 4.283 1.00 95.12 117 ILE A CA 1
ATOM 920 C C . ILE A 1 117 ? -9.209 1.451 2.758 1.00 95.12 117 ILE A C 1
ATOM 922 O O . ILE A 1 117 ? -8.142 1.507 2.151 1.00 95.12 117 ILE A O 1
ATOM 926 N N . ASP A 1 118 ? -10.376 1.378 2.128 1.00 94.88 118 ASP A N 1
ATOM 927 C CA . ASP A 1 118 ? -10.484 1.359 0.674 1.00 94.88 118 ASP A CA 1
ATOM 928 C C . ASP A 1 118 ? -10.064 2.699 0.066 1.00 94.88 118 ASP A C 1
ATOM 930 O O . ASP A 1 118 ? -9.333 2.688 -0.918 1.00 94.88 118 ASP A O 1
ATOM 934 N N . THR A 1 119 ? -10.375 3.830 0.709 1.00 94.81 119 THR A N 1
ATOM 935 C CA . THR A 1 119 ? -9.868 5.153 0.295 1.00 94.81 119 THR A CA 1
ATOM 936 C C . THR A 1 119 ? -8.335 5.191 0.287 1.00 94.81 119 THR A C 1
ATOM 938 O O . THR A 1 119 ? -7.717 5.667 -0.668 1.00 94.81 119 THR A O 1
ATOM 941 N N . TYR A 1 120 ? -7.694 4.659 1.335 1.00 96.50 120 TYR A N 1
ATOM 942 C CA . TYR A 1 120 ? -6.235 4.537 1.370 1.00 96.50 120 TYR A CA 1
ATOM 943 C C . TYR A 1 120 ? -5.725 3.656 0.223 1.00 96.50 120 TYR A C 1
ATOM 945 O O . TYR A 1 120 ? -4.833 4.057 -0.525 1.00 96.50 120 TYR A O 1
ATOM 953 N N . GLN A 1 121 ? -6.298 2.459 0.071 1.00 96.38 121 GLN A N 1
ATOM 954 C CA . GLN A 1 121 ? -5.857 1.483 -0.926 1.00 96.38 121 GLN A CA 1
ATOM 955 C C . GLN A 1 121 ? -6.051 1.988 -2.359 1.00 96.38 121 GLN A C 1
ATOM 957 O O . GLN A 1 121 ? -5.173 1.781 -3.194 1.00 96.38 121 GLN A O 1
ATOM 962 N N . GLU A 1 122 ? -7.153 2.680 -2.643 1.00 96.31 122 GLU A N 1
ATOM 963 C CA . GLU A 1 122 ? -7.400 3.330 -3.928 1.00 96.31 122 GLU A CA 1
ATOM 964 C C . GLU A 1 122 ? -6.303 4.350 -4.233 1.00 96.31 122 GLU A C 1
ATOM 966 O O . GLU A 1 122 ? -5.684 4.283 -5.295 1.00 96.31 122 GLU A O 1
ATOM 971 N N . GLY A 1 123 ? -5.992 5.233 -3.278 1.00 96.56 123 GLY A N 1
ATOM 972 C CA . GLY A 1 123 ? -4.913 6.204 -3.425 1.00 96.56 123 GLY A CA 1
ATOM 973 C C . GLY A 1 123 ? -3.579 5.536 -3.761 1.00 96.56 123 GLY A C 1
ATOM 974 O O . GLY A 1 123 ? -2.943 5.905 -4.749 1.00 96.56 123 GLY A O 1
ATOM 975 N N . VAL A 1 124 ? -3.187 4.508 -3.000 1.00 97.81 124 VAL A N 1
ATOM 976 C CA . VAL A 1 124 ? -1.949 3.748 -3.250 1.00 97.81 124 VAL A CA 1
ATOM 977 C C . VAL A 1 124 ? -1.955 3.104 -4.640 1.00 97.81 124 VAL A C 1
ATOM 979 O O . VAL A 1 124 ? -0.971 3.207 -5.372 1.00 97.81 124 VAL A O 1
ATOM 982 N N . VAL A 1 125 ? -3.048 2.456 -5.044 1.00 97.31 125 VAL A N 1
ATOM 983 C CA . VAL A 1 125 ? -3.142 1.801 -6.358 1.00 97.31 125 VAL A CA 1
ATOM 984 C C . VAL A 1 125 ? -3.049 2.818 -7.495 1.00 97.31 125 VAL A C 1
ATOM 986 O O . VAL A 1 125 ? -2.299 2.594 -8.446 1.00 97.31 125 VAL A O 1
ATOM 989 N N . LEU A 1 126 ? -3.740 3.955 -7.390 1.00 96.75 126 LEU A N 1
ATOM 990 C CA . LEU A 1 126 ? -3.685 5.014 -8.399 1.00 96.75 126 LEU A CA 1
ATOM 991 C C . LEU A 1 126 ? -2.267 5.567 -8.557 1.00 96.75 126 LEU A C 1
ATOM 993 O O . LEU A 1 126 ? -1.774 5.681 -9.679 1.00 96.75 126 LEU A O 1
ATOM 997 N N . GLY A 1 127 ? -1.576 5.849 -7.451 1.00 97.19 127 GLY A N 1
ATOM 998 C CA . GLY A 1 127 ? -0.193 6.321 -7.501 1.00 97.19 127 GLY A CA 1
ATOM 999 C C . GLY A 1 127 ? 0.781 5.295 -8.078 1.00 97.19 127 GLY A C 1
ATOM 1000 O O . GLY A 1 127 ? 1.692 5.642 -8.835 1.00 97.19 127 GLY A O 1
ATOM 1001 N N . PHE A 1 128 ? 0.564 4.012 -7.782 1.00 96.81 128 PHE A N 1
ATOM 1002 C CA . PHE A 1 128 ? 1.340 2.926 -8.373 1.00 96.81 128 PHE A CA 1
ATOM 1003 C C . PHE A 1 128 ? 1.159 2.879 -9.898 1.00 96.81 128 PHE A C 1
ATOM 1005 O O . PHE A 1 128 ? 2.150 2.868 -10.630 1.00 96.81 128 PHE A O 1
ATOM 1012 N N . ILE A 1 129 ? -0.089 2.910 -10.381 1.00 96.44 129 ILE A N 1
ATOM 1013 C CA . ILE A 1 129 ? -0.418 2.889 -11.816 1.00 96.44 129 ILE A CA 1
ATOM 1014 C C . ILE A 1 129 ? 0.179 4.105 -12.530 1.00 96.44 129 ILE A C 1
ATOM 1016 O O . ILE A 1 129 ? 0.848 3.942 -13.547 1.00 96.44 129 ILE A O 1
ATOM 1020 N N . GLN A 1 130 ? 0.038 5.308 -11.968 1.00 96.44 130 GLN A N 1
ATOM 1021 C CA . GLN A 1 130 ? 0.627 6.527 -12.538 1.00 96.44 130 GLN A CA 1
ATOM 1022 C C . GLN A 1 130 ? 2.154 6.419 -12.688 1.00 96.44 130 GLN A C 1
ATOM 1024 O O . GLN A 1 130 ? 2.736 6.855 -13.686 1.00 96.44 130 GLN A O 1
ATOM 1029 N N . SER A 1 131 ? 2.826 5.821 -11.700 1.00 96.25 131 SER A N 1
ATOM 1030 C CA . SER A 1 131 ? 4.273 5.587 -11.738 1.00 96.25 131 SER A CA 1
ATOM 1031 C C . SER A 1 131 ? 4.658 4.560 -12.809 1.00 96.25 131 SER A C 1
ATOM 1033 O O . SER A 1 131 ? 5.653 4.750 -13.515 1.00 96.25 131 SER A O 1
ATOM 1035 N N . LEU A 1 132 ? 3.855 3.503 -12.963 1.00 93.56 132 LEU A N 1
ATOM 1036 C CA . LEU A 1 132 ? 4.023 2.477 -13.992 1.00 93.56 132 LEU A CA 1
ATOM 1037 C C . LEU A 1 132 ? 3.869 3.063 -15.402 1.00 93.56 132 LEU A C 1
ATOM 1039 O O . LEU A 1 132 ? 4.759 2.897 -16.235 1.00 93.56 132 LEU A O 1
ATOM 1043 N N . GLU A 1 133 ? 2.790 3.802 -15.659 1.00 95.62 133 GLU A N 1
ATOM 1044 C CA . GLU A 1 133 ? 2.525 4.459 -16.947 1.00 95.62 133 GLU A CA 1
ATOM 1045 C C . GLU A 1 133 ? 3.666 5.401 -17.343 1.00 95.62 133 GLU A C 1
ATOM 1047 O O . GLU A 1 133 ? 4.155 5.373 -18.476 1.00 95.62 133 GLU A O 1
ATOM 1052 N N . LYS A 1 134 ? 4.162 6.188 -16.381 1.00 95.44 134 LYS A N 1
ATOM 1053 C CA . LYS A 1 134 ? 5.305 7.078 -16.594 1.00 95.44 134 LYS A CA 1
ATOM 1054 C C . LYS A 1 134 ? 6.578 6.308 -16.951 1.00 95.44 134 LYS A C 1
ATOM 1056 O O . LYS A 1 134 ? 7.328 6.750 -17.822 1.00 95.44 134 LYS A O 1
ATOM 1061 N N . ALA A 1 135 ? 6.841 5.177 -16.296 1.00 92.12 135 ALA A N 1
ATOM 1062 C CA . ALA A 1 135 ? 8.008 4.350 -16.594 1.00 92.12 135 ALA A CA 1
ATOM 1063 C C . ALA A 1 135 ? 7.928 3.733 -17.998 1.00 92.12 135 ALA A C 1
ATOM 1065 O O . ALA A 1 135 ? 8.902 3.818 -18.747 1.00 92.12 135 ALA A O 1
ATOM 1066 N N . VAL A 1 136 ? 6.758 3.209 -18.380 1.00 92.31 136 VAL A N 1
ATOM 1067 C CA . VAL A 1 136 ? 6.504 2.668 -19.725 1.00 92.31 136 VAL A CA 1
ATOM 1068 C C . VAL A 1 136 ? 6.721 3.740 -20.792 1.00 92.31 136 VAL A C 1
ATOM 1070 O O . VAL A 1 136 ? 7.420 3.495 -21.773 1.00 92.31 136 VAL A O 1
ATOM 1073 N N . PHE A 1 137 ? 6.192 4.948 -20.586 1.00 94.94 137 PHE A N 1
ATOM 1074 C CA . PHE A 1 137 ? 6.386 6.057 -21.520 1.00 94.94 137 PHE A CA 1
ATOM 1075 C C . PHE A 1 137 ? 7.873 6.408 -21.707 1.00 94.94 137 PHE A C 1
ATOM 1077 O O . PHE A 1 137 ? 8.353 6.542 -22.833 1.00 94.94 137 PHE A O 1
ATOM 1084 N N . ILE A 1 138 ? 8.634 6.502 -20.610 1.00 93.75 138 ILE A N 1
ATOM 1085 C CA . ILE A 1 138 ? 10.079 6.781 -20.655 1.00 93.75 138 ILE A CA 1
ATOM 1086 C C . ILE A 1 138 ? 10.838 5.673 -21.401 1.00 93.75 138 ILE A C 1
ATOM 1088 O O . ILE A 1 138 ? 11.769 5.957 -22.158 1.00 93.75 138 ILE A O 1
ATOM 1092 N N . GLU A 1 139 ? 10.472 4.410 -21.192 1.00 91.56 139 GLU A N 1
ATOM 1093 C CA . GLU A 1 139 ? 11.097 3.270 -21.867 1.00 91.56 139 GLU A CA 1
ATOM 1094 C C . GLU A 1 139 ? 10.797 3.245 -23.374 1.00 91.56 139 GLU A C 1
ATOM 1096 O O . GLU A 1 139 ? 11.702 3.006 -24.184 1.00 91.56 139 GLU A O 1
ATOM 1101 N N . GLN A 1 140 ? 9.561 3.564 -23.767 1.00 93.38 140 GLN A N 1
ATOM 1102 C CA . GLN A 1 140 ? 9.168 3.688 -25.172 1.00 93.38 140 GLN A CA 1
ATOM 1103 C C . GLN A 1 140 ? 9.953 4.797 -25.879 1.00 93.38 140 GLN A C 1
ATOM 1105 O O . GLN A 1 140 ? 10.484 4.578 -26.969 1.00 93.38 140 GLN A O 1
ATOM 1110 N N . GLU A 1 141 ? 10.106 5.954 -25.236 1.00 94.12 141 GLU A N 1
ATOM 1111 C CA . GLU A 1 141 ? 10.862 7.074 -25.799 1.00 94.12 141 GLU A CA 1
ATOM 1112 C C . GLU A 1 141 ? 12.356 6.740 -25.945 1.00 94.12 141 GLU A C 1
ATOM 1114 O O . GLU A 1 141 ? 12.974 7.024 -26.973 1.00 94.12 141 GLU A O 1
ATOM 1119 N N . ARG A 1 142 ? 12.946 6.037 -24.969 1.00 92.75 142 ARG A N 1
ATOM 1120 C CA . ARG A 1 142 ? 14.331 5.542 -25.077 1.00 92.75 142 ARG A CA 1
ATOM 1121 C C . ARG A 1 142 ? 14.506 4.571 -26.239 1.00 92.75 142 ARG A C 1
ATOM 1123 O O . ARG A 1 142 ? 15.487 4.670 -26.976 1.00 92.75 142 ARG A O 1
ATOM 1130 N N . THR A 1 143 ? 13.563 3.648 -26.401 1.00 91.88 143 THR A N 1
ATOM 1131 C CA . THR A 1 143 ? 13.558 2.675 -27.500 1.00 91.88 143 THR A CA 1
ATOM 1132 C C . THR A 1 143 ? 13.494 3.388 -28.847 1.00 91.88 143 THR A C 1
ATOM 1134 O O . THR A 1 143 ? 14.318 3.125 -29.723 1.00 91.88 143 THR A O 1
ATOM 1137 N N . ARG A 1 144 ? 12.584 4.360 -28.991 1.00 93.94 144 ARG A N 1
ATOM 1138 C CA . ARG A 1 144 ? 12.458 5.190 -30.195 1.00 93.94 144 ARG A CA 1
ATOM 1139 C C . ARG A 1 144 ? 13.770 5.899 -30.542 1.00 93.94 144 ARG A C 1
ATOM 1141 O O . ARG A 1 144 ? 14.248 5.777 -31.667 1.00 93.94 144 ARG A O 1
ATOM 1148 N N . GLN A 1 145 ? 14.384 6.580 -29.577 1.00 93.31 145 GLN A N 1
ATOM 1149 C CA . GLN A 1 145 ? 15.648 7.292 -29.789 1.00 93.31 145 GLN A CA 1
ATOM 1150 C C . GLN A 1 145 ? 16.799 6.351 -30.168 1.00 93.31 145 GLN A C 1
ATOM 1152 O O . GLN A 1 145 ? 17.654 6.708 -30.979 1.00 93.31 145 GLN A O 1
ATOM 1157 N N . ALA A 1 146 ? 16.847 5.146 -29.593 1.00 92.31 146 ALA A N 1
ATOM 1158 C CA . ALA A 1 146 ? 17.844 4.145 -29.960 1.00 92.31 146 ALA A CA 1
ATOM 1159 C C . ALA A 1 146 ? 17.675 3.693 -31.420 1.00 92.31 146 ALA A C 1
ATOM 1161 O O . ALA A 1 146 ? 18.663 3.641 -32.154 1.00 92.31 146 ALA A O 1
ATOM 1162 N N . PHE A 1 147 ? 16.438 3.446 -31.863 1.00 90.62 147 PHE A N 1
ATOM 1163 C CA . PHE A 1 147 ? 16.143 3.111 -33.258 1.00 90.62 147 PHE A CA 1
ATOM 1164 C C . PHE A 1 147 ? 16.518 4.238 -34.225 1.00 90.62 147 PHE A C 1
ATOM 1166 O O . PHE A 1 147 ? 17.175 3.975 -35.232 1.00 90.62 147 PHE A O 1
ATOM 1173 N N . GLU A 1 148 ? 16.172 5.490 -33.914 1.00 91.50 148 GLU A N 1
ATOM 1174 C CA . GLU A 1 148 ? 16.522 6.645 -3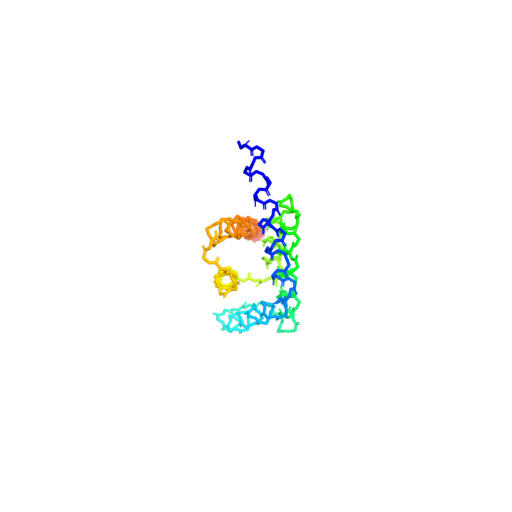4.754 1.00 91.50 148 GLU A CA 1
ATOM 1175 C C . GLU A 1 148 ? 18.045 6.786 -34.927 1.00 91.50 148 GLU A C 1
ATOM 1177 O O . GLU A 1 148 ? 18.524 7.046 -36.032 1.00 91.50 148 GLU A O 1
ATOM 1182 N N . ARG A 1 149 ? 18.832 6.539 -33.870 1.00 89.00 149 ARG A N 1
ATOM 1183 C CA . ARG A 1 149 ? 20.305 6.556 -33.949 1.00 89.00 149 ARG A CA 1
ATOM 1184 C C . ARG A 1 149 ? 20.864 5.457 -34.848 1.00 89.00 149 ARG A C 1
ATOM 1186 O O . ARG A 1 149 ? 21.804 5.724 -35.591 1.00 89.00 149 ARG A O 1
ATOM 1193 N N . VAL A 1 150 ? 20.314 4.244 -34.782 1.00 90.56 150 VAL A N 1
ATOM 1194 C CA . VAL A 1 150 ? 20.749 3.125 -35.636 1.00 90.56 150 VAL A CA 1
ATOM 1195 C C . VAL A 1 150 ? 20.426 3.421 -37.101 1.00 90.56 150 VAL A C 1
ATOM 1197 O O . VAL A 1 150 ? 21.312 3.353 -37.945 1.00 90.56 150 VAL A O 1
ATOM 1200 N N . ILE A 1 151 ? 19.199 3.864 -37.390 1.00 87.31 151 ILE A N 1
ATOM 1201 C CA . ILE A 1 151 ? 18.767 4.194 -38.756 1.00 87.31 151 ILE A CA 1
ATOM 1202 C C . ILE A 1 151 ? 19.603 5.334 -39.353 1.00 87.31 151 ILE A C 1
ATOM 1204 O O . ILE A 1 151 ? 19.960 5.282 -40.527 1.00 87.31 151 ILE A O 1
ATOM 1208 N N . ASN A 1 152 ? 19.918 6.372 -38.575 1.00 83.00 152 ASN A N 1
ATOM 1209 C CA . ASN A 1 152 ? 20.719 7.496 -39.066 1.00 83.00 152 ASN A CA 1
ATOM 1210 C C . ASN A 1 152 ? 22.192 7.122 -39.284 1.00 83.00 152 ASN A C 1
ATOM 1212 O O . ASN A 1 152 ? 22.832 7.685 -40.169 1.00 83.00 152 ASN A O 1
ATOM 1216 N N . ARG A 1 153 ? 22.715 6.163 -38.512 1.00 77.25 153 ARG A N 1
ATOM 1217 C CA . ARG A 1 153 ? 24.070 5.629 -38.682 1.00 77.25 153 ARG A CA 1
ATOM 1218 C C . ARG A 1 153 ? 24.206 4.762 -39.936 1.00 77.25 153 ARG A C 1
ATOM 1220 O O . ARG A 1 153 ? 25.248 4.829 -40.564 1.00 77.25 153 ARG A O 1
ATOM 1227 N N . ASP A 1 154 ? 23.178 4.003 -40.311 1.00 70.00 154 ASP A N 1
ATOM 1228 C CA . ASP A 1 154 ? 23.199 3.168 -41.526 1.00 70.00 154 ASP A CA 1
ATOM 1229 C C . ASP A 1 154 ? 22.956 3.972 -42.821 1.00 70.00 154 ASP A C 1
ATOM 1231 O O . ASP A 1 154 ? 23.141 3.461 -43.923 1.00 70.00 154 ASP A O 1
ATOM 1235 N N . LYS A 1 155 ? 22.518 5.233 -42.697 1.00 65.56 155 LYS A N 1
ATOM 1236 C CA . LYS A 1 155 ? 22.295 6.167 -43.816 1.00 65.56 155 LYS A CA 1
ATOM 1237 C C . LYS A 1 155 ? 23.468 7.123 -44.079 1.00 65.56 155 LYS A C 1
ATOM 1239 O O . LYS A 1 155 ? 23.379 7.896 -45.032 1.00 65.56 155 LYS A O 1
ATOM 1244 N N . SER A 1 156 ? 24.506 7.113 -43.236 1.00 55.59 156 SER A N 1
ATOM 1245 C CA . SER A 1 156 ? 25.768 7.858 -43.427 1.00 55.59 156 SER A CA 1
ATOM 1246 C C . SER A 1 156 ? 26.875 6.918 -43.876 1.00 55.59 156 SER A C 1
ATOM 1248 O O . SER A 1 156 ? 27.713 7.370 -44.683 1.00 55.59 156 SER A O 1
#

pLDDT: mean 89.25, std 10.54, range [54.91, 98.0]